Protein AF-A0A924E450-F1 (afdb_monomer_lite)

Sequence (114 aa):
NNLQAQLASVNANPQQAVDRQTKSLIATVGSIIQLPTNETPTVAEVSDAAQAKTQSNFFASAENGDKALLYVNAKQAILYRPSTNKVILQAPLTFSSQAATGSPATPGTTTTKR

Foldseek 3Di:
DPPVVVVVVCVVCVPVVVVVVQVVLCVLVCVVDPDDPVDFWDKDFCQDLVVVVVVDVQSVVPDHRWIWTQDPVQQKIWIAHPVVSDTPDIDGNDDPCPDPPDPPDDPDDDDDDD

Secondary structure (DSSP, 8-state):
--SHHHHHTTTT-HHHHHHHHHHHHHHHHHHHS---SSS--EEEE-S-HHHHHHH-GGGTT--TT-EEEEETTTTEEEEEETTTTEEEEEEE----------------------

Structure (mmCIF, N/CA/C/O backbone):
data_AF-A0A924E450-F1
#
_entry.id   AF-A0A924E450-F1
#
loop_
_atom_site.group_PDB
_atom_site.id
_atom_site.type_symbol
_atom_site.label_atom_id
_atom_site.label_alt_id
_atom_site.label_comp_id
_atom_site.label_asym_id
_atom_site.label_entity_id
_atom_site.label_seq_id
_atom_site.pdbx_PDB_ins_code
_atom_site.Cartn_x
_atom_site.Cartn_y
_atom_site.Cartn_z
_atom_site.occupancy
_atom_site.B_iso_or_equiv
_atom_site.auth_seq_id
_atom_site.auth_comp_id
_atom_site.auth_asym_id
_atom_site.auth_atom_id
_atom_site.pdbx_PDB_model_num
ATOM 1 N N . ASN A 1 1 ? -32.450 -3.395 -20.764 1.00 47.38 1 ASN A N 1
ATOM 2 C CA . ASN A 1 1 ? -31.919 -2.016 -20.716 1.00 47.38 1 ASN A CA 1
ATOM 3 C C . ASN A 1 1 ? -31.573 -1.645 -19.268 1.00 47.38 1 ASN A C 1
ATOM 5 O O . ASN A 1 1 ? -32.360 -0.964 -18.635 1.00 47.38 1 ASN A O 1
ATOM 9 N N . ASN A 1 2 ? -30.473 -2.163 -18.694 1.00 51.84 2 ASN A N 1
ATOM 10 C CA . ASN A 1 2 ? -30.153 -1.960 -17.260 1.00 51.84 2 ASN A CA 1
ATOM 11 C C . ASN A 1 2 ? -28.676 -1.611 -16.975 1.00 51.84 2 ASN A C 1
ATOM 13 O O . ASN A 1 2 ? -28.264 -1.544 -15.824 1.00 51.84 2 ASN A O 1
ATOM 17 N N . LEU A 1 3 ? -27.878 -1.382 -18.023 1.00 55.56 3 LEU A N 1
ATOM 18 C CA . LEU A 1 3 ? -26.460 -1.022 -17.901 1.00 55.56 3 LEU A CA 1
ATOM 19 C C . LEU A 1 3 ? -26.240 0.499 -17.881 1.00 55.56 3 LEU A C 1
ATOM 21 O O . LEU A 1 3 ? -25.253 0.961 -17.331 1.00 55.56 3 LEU A O 1
ATOM 25 N N . GLN A 1 4 ? -27.178 1.301 -18.396 1.00 55.97 4 GLN A N 1
ATOM 26 C CA . GLN A 1 4 ? -27.044 2.767 -18.421 1.00 55.97 4 GLN A CA 1
ATOM 27 C C . GLN A 1 4 ? -27.346 3.423 -17.058 1.00 55.97 4 GLN A C 1
ATOM 29 O O . GLN A 1 4 ? -26.735 4.432 -16.717 1.00 55.97 4 GLN A O 1
ATOM 34 N N . ALA A 1 5 ? -28.207 2.820 -16.226 1.00 54.16 5 ALA A N 1
ATOM 35 C CA . ALA A 1 5 ? -28.500 3.323 -14.875 1.00 54.16 5 ALA A CA 1
ATOM 36 C C . ALA A 1 5 ? -27.310 3.168 -13.906 1.00 54.16 5 ALA A C 1
ATOM 38 O O . ALA A 1 5 ? -27.159 3.955 -12.968 1.00 54.16 5 ALA A O 1
ATOM 39 N N . GLN A 1 6 ? -26.441 2.183 -14.161 1.00 52.91 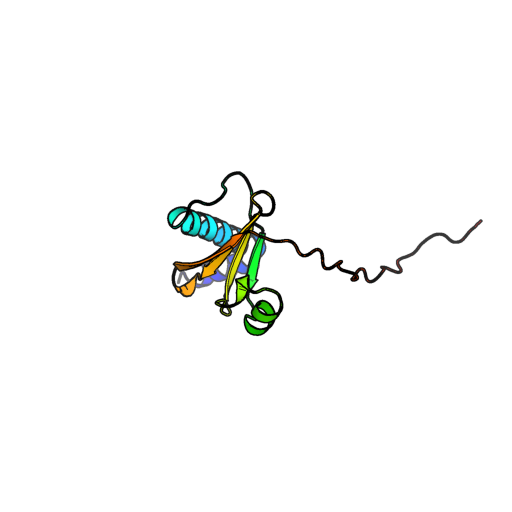6 GLN A N 1
ATOM 40 C CA . GLN A 1 6 ? -25.221 1.970 -13.384 1.00 52.91 6 GLN A CA 1
ATOM 41 C C . GLN A 1 6 ? -24.124 2.991 -13.711 1.00 52.91 6 GLN A C 1
ATOM 43 O O . GLN A 1 6 ? -23.295 3.241 -12.849 1.00 52.91 6 GLN A O 1
ATOM 48 N N . LEU A 1 7 ? -24.127 3.633 -14.889 1.00 52.31 7 LEU A N 1
ATOM 49 C CA . LEU A 1 7 ? -23.166 4.707 -15.183 1.00 52.31 7 LEU A CA 1
ATOM 50 C C . LEU A 1 7 ? -23.592 6.054 -14.575 1.00 52.31 7 LEU A C 1
ATOM 52 O O . LEU A 1 7 ? -22.756 6.781 -14.049 1.00 52.31 7 LEU A O 1
ATOM 56 N N . ALA A 1 8 ? -24.889 6.379 -14.572 1.00 52.97 8 ALA A N 1
ATOM 57 C CA . ALA A 1 8 ? -25.368 7.682 -14.095 1.00 52.97 8 ALA A CA 1
ATOM 58 C C . ALA A 1 8 ? -25.154 7.912 -12.584 1.00 52.97 8 ALA A C 1
ATOM 60 O O . ALA A 1 8 ? -24.943 9.041 -12.147 1.00 52.97 8 ALA A O 1
ATOM 61 N N . SER A 1 9 ? -25.161 6.847 -11.778 1.00 50.97 9 SER A N 1
ATOM 62 C CA . SER A 1 9 ? -24.948 6.934 -10.325 1.00 50.97 9 SER A CA 1
ATOM 63 C C . SER A 1 9 ? -23.467 6.994 -9.918 1.00 50.97 9 SER A C 1
ATOM 65 O O . SER A 1 9 ? -23.164 7.389 -8.794 1.00 50.97 9 SER A O 1
ATOM 67 N N . VAL A 1 10 ? -22.537 6.698 -10.834 1.00 54.12 10 VAL A N 1
ATOM 68 C CA . VAL A 1 10 ? -21.088 6.902 -10.633 1.00 54.12 10 VAL A CA 1
ATOM 69 C C . VAL A 1 10 ? -20.716 8.381 -10.826 1.00 54.12 10 VAL A C 1
ATOM 71 O O . VAL A 1 10 ? -19.813 8.885 -10.161 1.00 54.12 10 VAL A O 1
ATOM 74 N N . ASN A 1 11 ? -21.462 9.107 -11.666 1.00 53.09 11 ASN A N 1
ATOM 75 C CA . ASN A 1 11 ? -21.238 10.525 -11.963 1.00 53.09 11 ASN A CA 1
ATOM 76 C C . ASN A 1 11 ? -21.802 11.509 -10.922 1.00 53.09 11 ASN A C 1
ATOM 78 O O . ASN A 1 11 ? -21.390 12.666 -10.928 1.00 53.09 11 ASN A O 1
ATOM 82 N N . ALA A 1 12 ? -22.715 11.092 -10.038 1.00 55.56 12 ALA A N 1
ATOM 83 C CA . ALA A 1 12 ? -23.282 11.986 -9.021 1.00 55.56 12 ALA A CA 1
ATOM 84 C C . ALA A 1 12 ? -22.314 12.227 -7.845 1.00 55.56 12 ALA A C 1
ATOM 86 O O . ALA A 1 12 ? -22.188 13.349 -7.361 1.00 55.56 12 ALA A O 1
ATOM 87 N N . ASN A 1 13 ? -21.577 11.194 -7.420 1.00 53.16 13 ASN A N 1
ATOM 88 C CA . ASN A 1 13 ? -20.633 11.261 -6.303 1.00 53.16 13 ASN A CA 1
ATOM 89 C C . ASN A 1 13 ? -19.489 10.251 -6.531 1.00 53.16 13 ASN A C 1
ATOM 91 O O . ASN A 1 13 ? -19.535 9.152 -5.967 1.00 53.16 13 ASN A O 1
ATOM 95 N N . PRO A 1 14 ? -18.444 10.591 -7.310 1.00 58.72 14 PRO A N 1
ATOM 96 C CA . PRO A 1 14 ? -17.318 9.686 -7.570 1.00 58.72 14 PRO A CA 1
ATOM 97 C C . PRO A 1 14 ? -16.647 9.184 -6.280 1.00 58.72 14 PRO A C 1
ATOM 99 O O . PRO A 1 14 ? -16.148 8.064 -6.238 1.00 58.72 14 PRO A O 1
ATOM 102 N N . GLN A 1 15 ? -16.722 9.956 -5.190 1.00 56.41 15 GLN A N 1
ATOM 103 C CA . GLN A 1 15 ? -16.232 9.544 -3.872 1.00 56.41 15 GLN A CA 1
ATOM 104 C C . GLN A 1 15 ? -16.976 8.323 -3.310 1.00 56.41 15 GLN A C 1
ATOM 106 O O . GLN A 1 15 ? -16.337 7.396 -2.826 1.00 56.41 15 GLN A O 1
ATOM 111 N N . GLN A 1 16 ? -18.304 8.242 -3.458 1.00 59.50 16 GLN A N 1
ATOM 112 C CA . GLN A 1 16 ? -19.065 7.114 -2.905 1.00 59.50 16 GLN A CA 1
ATOM 113 C C . GLN A 1 16 ? -18.833 5.800 -3.658 1.00 59.50 16 GLN A C 1
ATOM 115 O O . GLN A 1 16 ? -18.902 4.725 -3.057 1.00 59.50 16 GLN A O 1
ATOM 120 N N . ALA A 1 17 ? -18.552 5.864 -4.962 1.00 61.97 17 ALA A N 1
ATOM 121 C CA . ALA A 1 17 ? -18.150 4.689 -5.730 1.00 61.97 17 ALA A CA 1
ATOM 122 C C . ALA A 1 17 ? -16.788 4.164 -5.242 1.00 61.97 17 ALA A C 1
ATOM 124 O O . ALA A 1 17 ? -16.651 2.973 -4.954 1.00 61.97 17 ALA A O 1
ATOM 125 N N . VAL A 1 18 ? -15.829 5.071 -5.035 1.00 65.56 18 VAL A N 1
ATOM 126 C CA . VAL A 1 18 ? -14.497 4.749 -4.507 1.00 65.56 18 VAL A CA 1
ATOM 127 C C . VAL A 1 18 ? -14.576 4.191 -3.084 1.00 65.56 18 VAL A C 1
ATOM 129 O O . VAL A 1 18 ? -13.915 3.196 -2.792 1.00 65.56 18 VAL A O 1
ATOM 132 N N . ASP A 1 19 ? -15.429 4.737 -2.215 1.00 66.44 19 ASP A N 1
ATOM 133 C CA . ASP A 1 19 ? -15.616 4.242 -0.844 1.00 66.44 19 ASP A CA 1
ATOM 134 C C . ASP A 1 19 ? -16.141 2.801 -0.808 1.00 66.44 19 ASP A C 1
ATOM 136 O O . ASP A 1 19 ? -15.658 1.967 -0.036 1.00 66.44 19 ASP A O 1
ATOM 140 N N . ARG A 1 20 ? -17.122 2.473 -1.660 1.00 68.50 20 ARG A N 1
ATOM 141 C CA . ARG A 1 20 ? -17.666 1.107 -1.751 1.00 68.50 20 ARG A CA 1
ATOM 142 C C . ARG A 1 20 ? -16.625 0.130 -2.279 1.00 68.50 20 ARG A C 1
ATOM 144 O O . ARG A 1 20 ? -16.470 -0.954 -1.715 1.00 68.50 20 ARG A O 1
ATOM 151 N N . GLN A 1 21 ? -15.891 0.524 -3.318 1.00 68.94 21 GLN A N 1
ATOM 152 C CA . GLN A 1 21 ? -14.803 -0.284 -3.864 1.00 68.94 21 GLN A CA 1
ATOM 153 C C . GLN A 1 21 ? -13.702 -0.500 -2.826 1.00 68.94 21 GLN A C 1
ATOM 155 O O . GLN A 1 21 ? -13.229 -1.621 -2.680 1.00 68.94 21 GLN A O 1
ATOM 160 N N . THR A 1 22 ? -13.359 0.530 -2.053 1.00 70.50 22 THR A N 1
ATOM 161 C CA . THR A 1 22 ? -12.331 0.469 -1.007 1.00 70.50 22 THR A CA 1
ATOM 162 C C . THR A 1 22 ? -12.745 -0.447 0.139 1.00 70.50 22 THR A C 1
ATOM 164 O O . THR A 1 22 ? -11.967 -1.311 0.535 1.00 70.50 22 THR A O 1
ATOM 167 N N . LYS A 1 23 ? -13.987 -0.343 0.633 1.00 74.56 23 LYS A N 1
ATOM 168 C CA . LYS A 1 23 ? -14.507 -1.252 1.671 1.00 74.56 23 LYS A CA 1
ATOM 169 C C . LYS A 1 23 ? -14.530 -2.703 1.207 1.00 74.56 23 LYS A C 1
ATOM 171 O O . LYS A 1 23 ? -14.116 -3.582 1.958 1.00 74.56 23 LYS A O 1
ATOM 176 N N . SER A 1 24 ? -14.974 -2.947 -0.027 1.00 76.00 24 SER A N 1
ATOM 177 C CA . SER A 1 24 ? -14.936 -4.291 -0.608 1.00 76.00 24 SER A CA 1
ATOM 178 C C . SER A 1 24 ? -13.501 -4.801 -0.713 1.00 76.00 24 SER A C 1
ATOM 180 O O . SER A 1 24 ? -13.250 -5.960 -0.414 1.00 76.00 24 SER A O 1
ATOM 182 N N . LEU A 1 25 ? -12.556 -3.937 -1.086 1.00 74.81 25 LEU A N 1
ATOM 183 C CA . LEU A 1 25 ? -11.139 -4.274 -1.153 1.00 74.81 25 LEU A CA 1
ATOM 184 C C . LEU A 1 25 ? -10.583 -4.673 0.210 1.00 74.81 25 LEU A C 1
ATOM 186 O O . LEU A 1 25 ? -9.966 -5.722 0.325 1.00 74.81 25 LEU A O 1
ATOM 190 N N . ILE A 1 26 ? -10.832 -3.869 1.243 1.00 76.38 26 ILE A N 1
ATOM 191 C CA . ILE A 1 26 ? -10.365 -4.146 2.605 1.00 76.38 26 ILE A CA 1
ATOM 192 C C . ILE A 1 26 ? -10.962 -5.463 3.114 1.00 76.38 26 ILE A C 1
ATOM 194 O O . ILE A 1 26 ? -10.239 -6.265 3.696 1.00 76.38 26 ILE A O 1
ATOM 198 N N . ALA A 1 27 ? -12.244 -5.728 2.848 1.00 80.12 27 ALA A N 1
ATOM 199 C CA . ALA A 1 27 ? -12.885 -6.990 3.220 1.00 80.12 27 ALA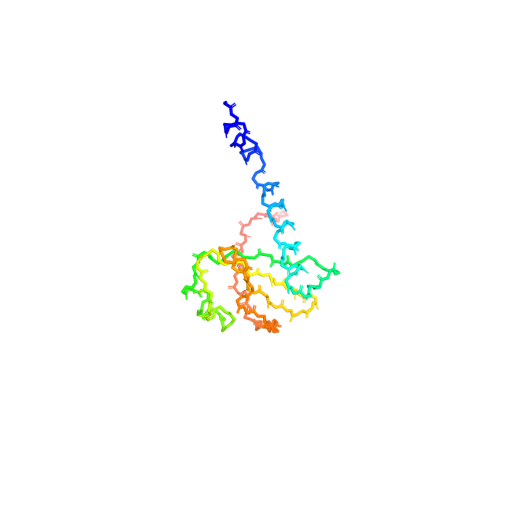 A CA 1
ATOM 200 C C . ALA A 1 27 ? -12.261 -8.197 2.496 1.00 80.12 27 ALA A C 1
ATOM 202 O O . ALA A 1 27 ? -11.978 -9.220 3.123 1.00 80.12 27 ALA A O 1
ATOM 203 N N . THR A 1 28 ? -11.991 -8.070 1.193 1.00 78.50 28 THR A N 1
ATOM 204 C CA . THR A 1 28 ? -11.337 -9.124 0.411 1.00 78.50 28 THR A CA 1
ATOM 205 C C . THR A 1 28 ? -9.915 -9.374 0.898 1.00 78.50 28 THR A C 1
ATOM 207 O O . THR A 1 28 ? -9.554 -10.514 1.164 1.00 78.50 28 THR A O 1
ATOM 210 N N . VAL A 1 29 ? -9.115 -8.322 1.079 1.00 79.12 29 VAL A N 1
ATOM 211 C CA . VAL A 1 29 ? -7.739 -8.445 1.579 1.00 79.12 29 VAL A CA 1
ATOM 212 C C . VAL A 1 29 ? -7.731 -9.014 3.001 1.00 79.12 29 VAL A C 1
ATOM 214 O O . VAL A 1 29 ? -6.928 -9.897 3.286 1.00 79.12 29 VAL A O 1
ATOM 217 N N . GLY A 1 30 ? -8.670 -8.601 3.855 1.00 79.31 30 GLY A N 1
ATOM 218 C CA . GLY A 1 30 ? -8.839 -9.117 5.217 1.00 79.31 30 GLY A CA 1
ATOM 219 C C . GLY A 1 30 ? -9.278 -10.578 5.285 1.00 79.31 30 GLY A C 1
ATOM 220 O O . GLY A 1 30 ? -9.094 -11.225 6.310 1.00 79.31 30 GLY A O 1
ATOM 221 N N . SER A 1 31 ? -9.820 -11.114 4.190 1.00 81.12 31 SER A N 1
ATOM 222 C CA . SER A 1 31 ? -10.118 -12.543 4.055 1.00 81.12 31 SER A CA 1
ATOM 223 C C . SER A 1 31 ? -8.896 -13.360 3.613 1.00 81.12 31 SER A C 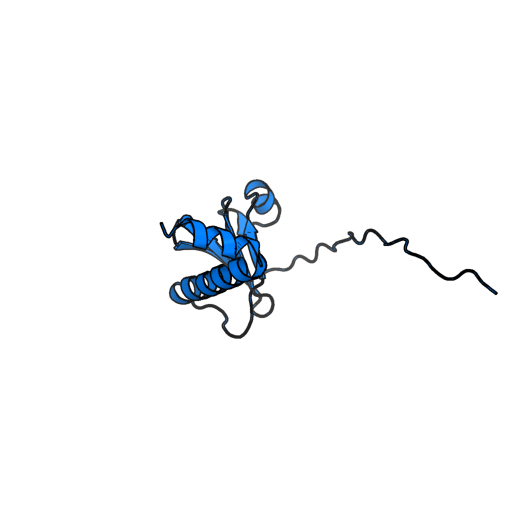1
ATOM 225 O O . SER A 1 31 ? -8.890 -14.577 3.770 1.00 81.12 31 SER A O 1
ATOM 227 N N . ILE A 1 32 ? -7.873 -12.712 3.042 1.00 79.62 32 ILE A N 1
ATOM 228 C CA . ILE A 1 32 ? -6.649 -13.357 2.534 1.00 79.62 32 ILE A CA 1
ATOM 229 C C . ILE A 1 32 ? -5.538 -13.311 3.589 1.00 79.62 32 ILE A C 1
ATOM 231 O O . ILE A 1 32 ? -4.794 -14.277 3.748 1.00 79.62 32 ILE A O 1
ATOM 235 N N . ILE A 1 33 ? -5.414 -12.189 4.300 1.00 77.31 33 ILE A N 1
ATOM 236 C CA . ILE A 1 33 ? -4.397 -11.959 5.327 1.00 77.31 33 ILE A CA 1
ATOM 237 C C . ILE A 1 33 ? -5.011 -11.276 6.545 1.00 77.31 33 ILE A C 1
ATOM 239 O O . ILE A 1 33 ? -5.990 -10.540 6.443 1.00 77.31 33 ILE A O 1
ATOM 243 N N . GLN A 1 34 ? -4.394 -11.474 7.707 1.00 77.12 34 GLN A N 1
ATOM 244 C CA . GLN A 1 34 ? -4.801 -10.778 8.919 1.00 77.12 34 GLN A CA 1
ATOM 245 C C . GLN A 1 34 ? -4.436 -9.292 8.810 1.00 77.12 34 GLN A C 1
ATOM 247 O O . GLN A 1 34 ? -3.264 -8.920 8.885 1.00 77.12 34 GLN A O 1
ATOM 252 N N . LEU A 1 35 ? -5.451 -8.450 8.617 1.00 77.00 35 LEU A N 1
ATOM 253 C CA . LEU A 1 35 ? -5.309 -6.998 8.582 1.00 77.00 35 LEU A CA 1
ATOM 254 C C . LEU A 1 35 ? -5.522 -6.385 9.973 1.00 77.00 35 LEU A C 1
ATOM 256 O O . LEU A 1 35 ? -6.353 -6.879 10.740 1.00 77.00 35 LEU A O 1
ATOM 260 N N . PRO A 1 36 ? -4.852 -5.266 10.288 1.00 74.69 36 PRO A N 1
ATOM 261 C CA . PRO A 1 36 ? -5.212 -4.439 11.431 1.00 74.69 36 PRO A CA 1
ATOM 262 C C . PRO A 1 36 ? -6.643 -3.903 11.259 1.00 74.69 36 PRO A C 1
ATOM 264 O O . PRO A 1 36 ? -6.914 -3.110 10.362 1.00 74.69 36 PRO A O 1
ATOM 267 N N . THR A 1 37 ? -7.576 -4.337 12.107 1.00 70.94 37 THR A N 1
ATOM 268 C CA . THR A 1 37 ? -8.989 -3.907 12.064 1.00 70.94 37 THR A CA 1
ATOM 269 C C . THR A 1 37 ? -9.271 -2.635 12.861 1.00 70.94 37 THR A C 1
ATOM 271 O O . THR A 1 37 ? -10.330 -2.037 12.696 1.00 70.94 37 THR A O 1
ATOM 274 N N . ASN A 1 38 ? -8.336 -2.207 13.714 1.00 73.81 38 ASN A N 1
ATOM 275 C CA . ASN A 1 38 ? -8.505 -1.036 14.581 1.00 73.81 38 ASN A CA 1
ATOM 276 C C . ASN A 1 38 ? -8.104 0.290 13.914 1.00 73.81 38 ASN A C 1
ATOM 278 O O . ASN A 1 38 ? -8.152 1.331 14.565 1.00 73.81 38 ASN A O 1
ATOM 282 N N . GLU A 1 39 ? -7.707 0.276 12.640 1.00 78.31 39 GLU A N 1
ATOM 283 C CA . GLU A 1 39 ? -7.396 1.495 11.898 1.00 78.31 39 GLU A CA 1
ATOM 284 C C . GLU A 1 39 ? -7.830 1.4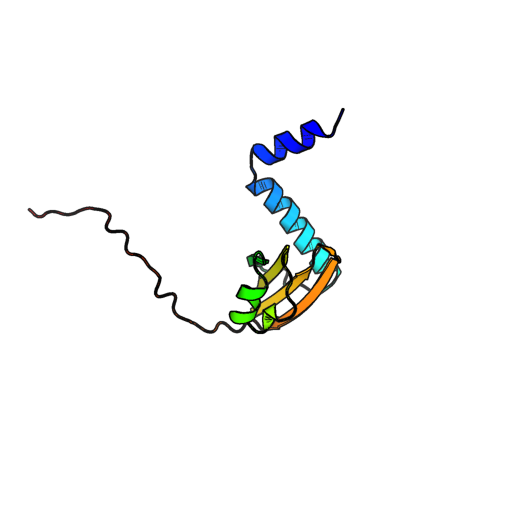07 10.432 1.00 78.31 39 GLU A C 1
ATOM 286 O O . GLU A 1 39 ? -7.919 0.331 9.840 1.00 78.31 39 GLU A O 1
ATOM 291 N N . THR A 1 40 ? -8.077 2.570 9.835 1.00 78.12 40 THR A N 1
ATOM 292 C CA . THR A 1 40 ? -8.281 2.718 8.394 1.00 78.12 40 THR A CA 1
ATOM 293 C C . THR A 1 40 ? -6.934 2.907 7.701 1.00 78.12 40 THR A C 1
ATOM 295 O O . THR A 1 40 ? -6.279 3.921 7.958 1.00 78.12 40 THR A O 1
ATOM 298 N N . PRO A 1 41 ? -6.513 1.985 6.817 1.00 83.69 41 PRO A N 1
ATOM 299 C CA . PRO A 1 41 ? -5.297 2.172 6.043 1.00 83.69 41 PRO A CA 1
ATOM 300 C C . PRO A 1 41 ? -5.461 3.307 5.035 1.00 83.69 41 PRO A C 1
ATOM 302 O O . PRO A 1 41 ? -6.538 3.512 4.469 1.00 83.69 41 PRO A O 1
ATOM 305 N N . THR A 1 42 ? -4.358 3.982 4.734 1.00 84.62 42 THR A N 1
ATOM 306 C CA . THR A 1 42 ? -4.285 4.863 3.570 1.00 84.62 42 THR A CA 1
ATOM 307 C C . THR A 1 42 ? -4.118 3.993 2.335 1.00 84.62 42 THR A C 1
ATOM 309 O O . THR A 1 42 ? -3.097 3.323 2.176 1.00 84.62 42 THR A O 1
ATOM 312 N N . VAL A 1 43 ? -5.128 3.981 1.468 1.00 85.69 43 VAL A N 1
ATOM 313 C CA . VAL A 1 43 ? -5.078 3.252 0.200 1.00 85.69 43 VAL A CA 1
ATOM 314 C C . VAL A 1 43 ? -4.543 4.180 -0.883 1.00 85.69 43 VAL A C 1
ATOM 316 O O . VAL A 1 43 ? -5.144 5.212 -1.171 1.00 85.69 43 VAL A O 1
ATOM 319 N N . ALA A 1 44 ? -3.421 3.803 -1.486 1.00 84.19 44 ALA A N 1
ATOM 320 C CA . ALA A 1 44 ? -2.831 4.484 -2.629 1.00 84.19 44 ALA A CA 1
ATOM 321 C C . ALA A 1 44 ? -2.825 3.546 -3.840 1.00 84.19 44 ALA A C 1
ATOM 323 O O . ALA A 1 44 ? -2.477 2.372 -3.726 1.00 84.19 44 ALA A O 1
ATOM 324 N N . GLU A 1 45 ? -3.215 4.054 -5.003 1.00 88.69 45 GLU A N 1
ATOM 325 C CA . GLU A 1 45 ? -3.110 3.318 -6.261 1.00 88.69 45 GLU A CA 1
ATOM 326 C C . GLU A 1 45 ? -1.776 3.625 -6.938 1.00 88.69 45 GLU A C 1
ATOM 328 O O . GLU A 1 45 ? -1.360 4.781 -7.028 1.00 88.69 45 GLU A O 1
ATOM 333 N N . VAL A 1 46 ? -1.097 2.583 -7.409 1.00 88.25 46 VAL A N 1
ATOM 334 C CA . VAL A 1 46 ? 0.156 2.703 -8.148 1.00 88.25 46 VAL A CA 1
ATOM 335 C C . VAL A 1 46 ? -0.176 3.006 -9.605 1.00 88.25 46 VAL A C 1
ATOM 337 O O . VAL A 1 46 ? -0.415 2.100 -10.399 1.00 88.25 46 VAL A O 1
ATOM 340 N N . SER A 1 47 ? -0.199 4.288 -9.967 1.00 87.56 47 SER A N 1
ATOM 341 C CA . SER A 1 47 ? -0.376 4.707 -11.367 1.00 87.56 47 SER A CA 1
ATOM 342 C C . SER A 1 47 ? 0.888 4.488 -12.204 1.00 87.56 47 SER A C 1
ATOM 344 O O . SER A 1 47 ? 0.797 4.187 -13.391 1.00 87.56 47 SER A O 1
ATOM 346 N N . ASP A 1 48 ? 2.061 4.633 -11.579 1.00 88.81 48 ASP A N 1
ATOM 347 C CA . ASP A 1 48 ? 3.370 4.456 -12.210 1.00 88.81 48 ASP A CA 1
ATOM 348 C C . ASP A 1 48 ? 4.278 3.600 -11.320 1.00 88.81 48 ASP A C 1
ATOM 350 O O . ASP A 1 48 ? 4.902 4.066 -10.361 1.00 88.81 48 ASP A O 1
ATOM 354 N N . ALA A 1 49 ? 4.344 2.313 -11.645 1.00 87.88 49 ALA A N 1
ATOM 355 C CA . ALA A 1 49 ? 5.173 1.350 -10.949 1.00 87.88 49 ALA A CA 1
ATOM 356 C C . ALA A 1 49 ? 6.670 1.610 -11.146 1.00 87.88 49 ALA A C 1
ATOM 358 O O . ALA A 1 49 ? 7.450 1.280 -10.257 1.00 87.88 49 ALA A O 1
ATOM 359 N N . ALA A 1 50 ? 7.095 2.197 -12.270 1.00 89.75 50 ALA A N 1
ATOM 360 C CA . ALA A 1 50 ? 8.505 2.499 -12.494 1.00 89.75 50 ALA A CA 1
ATOM 361 C C . ALA A 1 50 ? 8.978 3.590 -11.526 1.00 89.75 50 ALA A C 1
ATOM 363 O O . ALA A 1 50 ? 10.017 3.426 -10.892 1.00 89.75 50 ALA A O 1
ATOM 364 N N . GLN A 1 51 ? 8.178 4.644 -11.339 1.00 87.31 51 GLN A N 1
ATOM 365 C CA . GLN A 1 51 ? 8.433 5.661 -10.315 1.00 87.31 51 GLN A CA 1
ATOM 366 C C . GLN A 1 51 ? 8.282 5.097 -8.902 1.00 87.31 51 GLN A C 1
ATOM 368 O O . GLN A 1 51 ? 9.117 5.348 -8.043 1.00 87.31 51 GLN A O 1
ATOM 373 N N . ALA A 1 52 ? 7.262 4.282 -8.632 1.00 85.50 52 ALA A N 1
ATOM 374 C CA . ALA A 1 52 ? 7.086 3.713 -7.297 1.00 85.50 52 ALA A CA 1
ATOM 375 C C . ALA A 1 52 ? 8.300 2.862 -6.867 1.00 85.50 52 ALA A C 1
ATOM 377 O O . ALA A 1 52 ? 8.761 2.966 -5.728 1.00 85.50 52 ALA A O 1
ATOM 378 N N . LYS A 1 53 ? 8.870 2.081 -7.797 1.00 88.50 53 LYS A N 1
ATOM 379 C CA . LYS A 1 53 ? 10.079 1.265 -7.587 1.00 88.50 53 LYS A CA 1
ATOM 380 C C . LYS A 1 53 ? 11.303 2.082 -7.189 1.00 88.50 53 LYS A C 1
ATOM 382 O O . LYS A 1 53 ? 12.122 1.582 -6.423 1.00 88.50 53 LYS A O 1
ATOM 387 N N . THR A 1 54 ? 11.440 3.313 -7.687 1.00 85.75 54 THR A N 1
ATOM 388 C CA . THR A 1 54 ? 12.563 4.188 -7.312 1.00 85.75 54 THR A CA 1
ATOM 389 C C . THR A 1 54 ? 12.368 4.821 -5.938 1.00 85.75 54 THR A C 1
ATOM 391 O O . THR A 1 54 ? 13.350 5.083 -5.249 1.00 85.75 54 THR A O 1
ATOM 394 N N . GLN A 1 55 ? 11.116 5.027 -5.515 1.00 80.12 55 GLN A N 1
ATOM 395 C CA . GLN A 1 55 ? 10.781 5.620 -4.218 1.00 80.12 55 GLN A CA 1
ATOM 396 C C . GLN A 1 55 ? 10.973 4.640 -3.060 1.00 80.12 55 GLN A C 1
ATOM 398 O O . GLN A 1 55 ? 11.410 5.028 -1.976 1.00 80.12 55 GLN A O 1
ATOM 403 N N . SER A 1 56 ? 10.621 3.365 -3.253 1.00 80.06 56 SER A N 1
ATOM 404 C CA . SER A 1 56 ? 10.749 2.377 -2.186 1.00 80.06 56 SER A CA 1
ATOM 405 C C . SER A 1 56 ? 10.938 0.959 -2.705 1.00 80.06 56 SER A C 1
ATOM 407 O O . SER A 1 56 ? 10.243 0.511 -3.617 1.00 80.06 56 SER A O 1
ATOM 409 N N . ASN A 1 57 ? 11.800 0.202 -2.021 1.00 83.69 57 ASN A N 1
ATOM 410 C CA . ASN A 1 57 ? 12.011 -1.223 -2.283 1.00 83.69 57 ASN A CA 1
ATOM 411 C C . ASN A 1 57 ? 10.731 -2.055 -2.073 1.00 83.69 57 ASN A C 1
ATOM 413 O O . ASN A 1 57 ? 10.595 -3.146 -2.618 1.00 83.69 57 ASN A O 1
ATOM 417 N N . PHE A 1 58 ? 9.763 -1.524 -1.320 1.00 84.94 58 PHE A N 1
ATOM 418 C CA . PHE A 1 58 ? 8.434 -2.113 -1.187 1.00 84.94 58 PHE A CA 1
ATOM 419 C C . PHE A 1 58 ? 7.704 -2.247 -2.535 1.00 84.94 58 PHE A C 1
ATOM 421 O O . PHE A 1 58 ? 6.995 -3.221 -2.776 1.00 84.94 58 PHE A O 1
ATOM 428 N N . PHE A 1 59 ? 7.921 -1.307 -3.454 1.00 88.00 59 PHE A N 1
ATOM 429 C CA . PHE A 1 59 ? 7.300 -1.331 -4.773 1.00 88.00 59 PHE A CA 1
ATOM 430 C C . PHE A 1 59 ? 8.117 -2.105 -5.811 1.00 88.00 59 PHE A C 1
ATOM 432 O O . PHE A 1 59 ? 7.730 -2.124 -6.974 1.00 88.00 59 PHE A O 1
ATOM 439 N N . ALA A 1 60 ? 9.206 -2.788 -5.430 1.00 88.00 60 ALA A N 1
ATOM 440 C CA . ALA A 1 60 ? 10.057 -3.546 -6.357 1.00 88.00 60 ALA A CA 1
ATOM 441 C C . ALA A 1 60 ? 9.253 -4.495 -7.273 1.00 88.00 60 ALA A C 1
ATOM 443 O O . ALA A 1 60 ? 9.512 -4.579 -8.476 1.00 88.00 60 ALA A O 1
ATOM 444 N N . SER A 1 61 ? 8.228 -5.149 -6.712 1.00 88.25 61 SER A N 1
ATOM 445 C CA . SER A 1 61 ? 7.317 -6.062 -7.425 1.00 88.25 61 SER A CA 1
ATOM 446 C C . SER A 1 61 ? 5.968 -5.433 -7.804 1.00 88.25 61 SER A C 1
ATOM 448 O O . SER A 1 61 ? 5.064 -6.147 -8.236 1.00 88.25 61 SER A O 1
ATOM 450 N N . ALA A 1 62 ? 5.812 -4.118 -7.632 1.00 89.94 62 ALA A N 1
ATOM 451 C CA . ALA A 1 62 ? 4.580 -3.417 -7.965 1.00 89.94 62 ALA A CA 1
ATOM 452 C C . ALA A 1 62 ? 4.384 -3.283 -9.477 1.00 89.94 62 ALA A C 1
ATOM 454 O O . ALA A 1 62 ? 5.344 -3.176 -10.252 1.00 89.94 62 ALA A O 1
ATOM 455 N N . GLU A 1 63 ? 3.116 -3.264 -9.862 1.00 91.56 63 GLU A N 1
ATOM 456 C CA . GLU A 1 63 ? 2.617 -3.062 -11.217 1.00 91.56 63 GLU A CA 1
ATOM 457 C C . GLU A 1 63 ? 1.575 -1.936 -11.243 1.00 91.56 63 GLU A C 1
ATOM 459 O O . GLU A 1 63 ? 1.006 -1.558 -10.217 1.00 91.56 63 GLU A O 1
ATOM 464 N N . ASN A 1 64 ? 1.335 -1.378 -12.431 1.00 90.88 64 ASN A N 1
ATOM 465 C CA . ASN A 1 64 ? 0.343 -0.320 -12.604 1.00 90.88 64 ASN A CA 1
ATOM 466 C C . ASN A 1 64 ? -1.058 -0.861 -12.281 1.00 90.88 64 ASN A C 1
ATOM 468 O O . ASN A 1 64 ? -1.468 -1.894 -12.810 1.00 90.88 64 ASN A O 1
ATOM 472 N N . GLY A 1 65 ? -1.791 -0.151 -11.425 1.00 87.12 65 GLY A N 1
ATOM 473 C CA . GLY A 1 65 ? -3.093 -0.573 -10.907 1.00 87.12 65 GLY A CA 1
ATOM 474 C C . GLY A 1 65 ? -3.026 -1.410 -9.623 1.00 87.12 65 GLY A C 1
ATOM 475 O O . GLY A 1 65 ? -4.077 -1.771 -9.083 1.00 87.12 65 GLY A O 1
ATOM 476 N N . ASP A 1 66 ? -1.829 -1.696 -9.094 1.00 90.75 66 ASP A N 1
ATOM 477 C CA . ASP A 1 66 ? -1.695 -2.262 -7.750 1.00 90.75 66 ASP A CA 1
ATOM 478 C C . ASP A 1 66 ? -2.163 -1.245 -6.697 1.00 90.75 66 ASP A C 1
ATOM 480 O O . ASP A 1 66 ? -2.002 -0.030 -6.835 1.00 90.75 66 ASP A O 1
ATOM 484 N N . LYS A 1 67 ? -2.754 -1.748 -5.615 1.00 89.38 67 LYS A N 1
ATOM 485 C CA . LYS A 1 67 ? -3.254 -0.946 -4.499 1.00 89.38 67 LYS A CA 1
ATOM 486 C C . LYS A 1 67 ? -2.381 -1.186 -3.280 1.00 89.38 67 LYS A C 1
ATOM 488 O O . LYS A 1 67 ? -2.305 -2.296 -2.762 1.00 89.38 67 LYS A O 1
ATOM 493 N N . ALA A 1 68 ? -1.723 -0.136 -2.819 1.00 88.81 68 ALA A N 1
ATOM 494 C CA . ALA A 1 68 ? -0.937 -0.138 -1.602 1.00 88.81 68 ALA A CA 1
ATOM 495 C C . ALA A 1 68 ? -1.813 0.299 -0.426 1.00 88.81 68 ALA A C 1
ATOM 497 O O . ALA A 1 68 ? -2.366 1.394 -0.430 1.00 88.81 68 ALA A O 1
ATOM 498 N N . LEU A 1 69 ? -1.934 -0.557 0.582 1.00 87.88 69 LEU A N 1
ATOM 499 C CA . LEU A 1 69 ? -2.576 -0.260 1.853 1.00 87.88 69 LEU A CA 1
ATOM 500 C C . LEU A 1 69 ? -1.484 0.049 2.877 1.00 87.88 69 LEU A C 1
ATOM 502 O O . LEU A 1 69 ? -0.664 -0.813 3.202 1.00 87.88 69 LEU A O 1
ATOM 506 N N . LEU A 1 70 ? -1.464 1.284 3.368 1.00 87.31 70 LEU A N 1
ATOM 507 C CA . LEU A 1 70 ? -0.495 1.756 4.349 1.00 87.31 70 LEU A CA 1
ATOM 508 C C . LEU A 1 70 ? -1.168 1.901 5.714 1.00 87.31 70 LEU A C 1
ATOM 510 O O . LEU A 1 70 ? -2.053 2.734 5.898 1.00 87.31 70 LEU A O 1
ATOM 514 N N . TYR A 1 71 ? -0.711 1.110 6.676 1.00 87.12 71 TYR A N 1
ATOM 515 C CA . TYR A 1 71 ? -1.159 1.113 8.062 1.00 87.12 71 TYR A CA 1
ATOM 516 C C . TYR A 1 71 ? -0.172 1.902 8.916 1.00 87.12 71 TYR A C 1
ATOM 518 O O . TYR A 1 71 ? 0.914 1.418 9.246 1.00 87.12 71 TYR A O 1
ATOM 526 N N . VAL A 1 72 ? -0.524 3.143 9.244 1.00 84.44 72 VAL A N 1
ATOM 527 C CA . VAL A 1 72 ? 0.380 4.072 9.934 1.00 84.44 72 VAL A CA 1
ATOM 528 C C . VAL A 1 72 ? 0.521 3.712 11.413 1.00 84.44 72 VAL A C 1
ATOM 530 O O . VAL A 1 72 ? 1.634 3.774 11.938 1.00 84.44 72 VAL A O 1
ATOM 533 N N . ASN A 1 73 ? -0.557 3.277 12.076 1.00 84.00 73 ASN A N 1
ATOM 534 C CA . ASN A 1 73 ? -0.504 2.904 13.490 1.00 84.00 73 ASN A CA 1
ATOM 535 C C . ASN A 1 73 ? 0.187 1.549 13.683 1.00 84.00 73 ASN A C 1
ATOM 537 O O . ASN A 1 73 ? 1.063 1.428 14.539 1.00 84.00 73 ASN A O 1
ATOM 541 N N . ALA A 1 74 ? -0.139 0.550 12.855 1.00 85.19 74 ALA A N 1
ATOM 542 C CA . ALA A 1 74 ? 0.513 -0.759 12.884 1.00 85.19 74 ALA A CA 1
ATOM 543 C C . ALA A 1 74 ? 1.923 -0.752 12.266 1.00 85.19 74 ALA A C 1
ATOM 545 O O . ALA A 1 74 ? 2.668 -1.714 12.444 1.00 85.19 74 ALA A O 1
ATOM 546 N N . LYS A 1 75 ? 2.304 0.318 11.550 1.00 87.19 75 LYS A N 1
ATOM 547 C CA . LYS A 1 75 ? 3.557 0.433 10.784 1.00 87.19 75 LYS A CA 1
ATOM 548 C C . LYS A 1 75 ? 3.733 -0.732 9.806 1.00 87.19 75 LYS A C 1
ATOM 550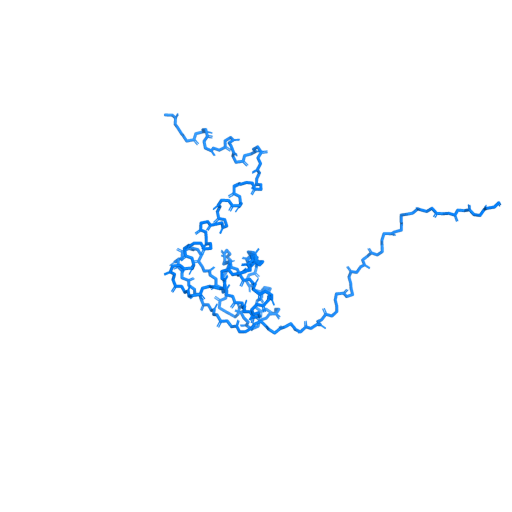 O O . LYS A 1 75 ? 4.789 -1.362 9.748 1.00 87.19 75 LYS A O 1
ATOM 555 N N . GLN A 1 76 ? 2.702 -1.009 9.014 1.00 86.94 76 GLN A N 1
ATOM 556 C CA . GLN A 1 76 ? 2.703 -2.083 8.017 1.00 86.94 76 GLN A CA 1
ATOM 557 C C . GLN A 1 76 ? 2.256 -1.575 6.646 1.00 86.94 76 GLN A C 1
ATOM 559 O O . GLN A 1 76 ? 1.271 -0.856 6.532 1.00 86.94 76 GLN A O 1
ATOM 564 N N . ALA A 1 77 ? 2.963 -1.969 5.592 1.00 88.25 77 ALA A N 1
ATOM 565 C CA . ALA A 1 77 ? 2.566 -1.730 4.211 1.00 88.25 77 ALA A CA 1
ATOM 566 C C . ALA A 1 77 ? 2.216 -3.055 3.550 1.00 88.25 77 ALA A C 1
ATOM 568 O O . ALA A 1 77 ? 2.938 -4.047 3.682 1.00 88.25 77 ALA A O 1
ATOM 569 N N . ILE A 1 78 ? 1.105 -3.054 2.824 1.00 89.38 78 ILE A N 1
ATOM 570 C CA . ILE A 1 78 ? 0.579 -4.220 2.126 1.00 89.38 78 ILE A CA 1
ATOM 571 C C . ILE A 1 78 ? 0.295 -3.824 0.684 1.00 89.38 78 ILE A C 1
ATOM 573 O O . ILE A 1 78 ? -0.446 -2.884 0.419 1.00 89.38 78 ILE A O 1
ATOM 577 N N . LEU A 1 79 ? 0.911 -4.533 -0.254 1.00 90.25 79 LEU A N 1
ATOM 578 C CA . LEU A 1 79 ? 0.757 -4.319 -1.680 1.00 90.25 79 LEU A CA 1
ATOM 579 C C . LEU A 1 79 ? -0.194 -5.384 -2.193 1.00 90.25 79 LEU A C 1
ATOM 581 O O . LEU A 1 79 ? 0.117 -6.575 -2.161 1.00 90.25 79 LEU A O 1
ATOM 585 N N . TYR A 1 80 ? -1.358 -4.955 -2.650 1.00 90.81 80 TYR A N 1
ATOM 586 C CA . TYR A 1 80 ? -2.405 -5.833 -3.125 1.00 90.81 80 TYR A CA 1
ATOM 587 C C . TYR A 1 80 ? -2.684 -5.595 -4.603 1.00 90.81 80 TYR A C 1
ATOM 589 O O . TYR A 1 80 ? -2.919 -4.469 -5.036 1.00 90.81 80 TYR A O 1
ATOM 597 N N . ARG A 1 81 ? -2.728 -6.683 -5.367 1.00 91.19 81 ARG A N 1
ATOM 598 C CA . ARG A 1 81 ? -3.073 -6.668 -6.782 1.00 91.19 81 ARG A CA 1
ATOM 599 C C . ARG A 1 81 ? -4.535 -7.057 -6.966 1.00 91.19 81 ARG A C 1
ATOM 601 O O . ARG A 1 81 ? -4.856 -8.245 -6.842 1.00 91.19 81 ARG A O 1
ATOM 608 N N . PRO A 1 82 ? -5.423 -6.108 -7.308 1.00 84.81 82 PRO A N 1
ATOM 609 C CA . PRO A 1 82 ? -6.830 -6.414 -7.544 1.00 84.81 82 PRO A CA 1
ATOM 610 C C . PRO A 1 82 ? -7.025 -7.335 -8.755 1.00 84.81 82 PRO A C 1
ATOM 612 O O . PRO A 1 82 ? -7.889 -8.202 -8.709 1.00 84.81 82 PRO A O 1
ATOM 615 N N . SER A 1 83 ? -6.183 -7.222 -9.789 1.00 86.25 83 SER A N 1
ATOM 616 C CA . SER A 1 83 ? -6.291 -8.013 -11.026 1.00 86.25 83 SER A CA 1
ATOM 617 C C . SER A 1 83 ? -6.154 -9.521 -10.807 1.00 86.25 83 SER A C 1
ATOM 619 O O . SER A 1 83 ? -6.798 -10.309 -11.489 1.00 86.25 83 SER A O 1
ATOM 621 N N . THR A 1 84 ? -5.320 -9.933 -9.850 1.00 87.44 84 THR A N 1
ATOM 622 C CA . THR A 1 84 ? -5.099 -11.347 -9.507 1.00 87.44 84 THR A CA 1
ATOM 623 C C . THR A 1 84 ? -5.663 -11.716 -8.142 1.00 87.44 84 THR A C 1
ATOM 625 O O . THR A 1 84 ? -5.497 -12.855 -7.715 1.00 87.44 84 THR A O 1
ATOM 628 N N . ASN A 1 85 ? -6.281 -10.758 -7.445 1.00 84.81 85 ASN A N 1
ATOM 629 C CA . ASN A 1 85 ? -6.805 -10.907 -6.093 1.00 84.81 85 ASN A CA 1
ATOM 630 C C . ASN A 1 85 ? -5.761 -11.465 -5.102 1.00 84.81 85 ASN A C 1
ATOM 632 O O . ASN A 1 85 ? -6.045 -12.381 -4.330 1.00 84.81 85 ASN A O 1
ATOM 636 N N . LYS A 1 86 ? -4.520 -10.956 -5.167 1.00 85.75 86 LYS A N 1
ATOM 637 C CA . LYS A 1 86 ? -3.373 -11.465 -4.390 1.00 85.75 86 LYS A CA 1
ATOM 638 C C . LYS A 1 86 ? -2.621 -10.350 -3.682 1.00 85.75 86 LYS A C 1
ATOM 640 O O . LYS A 1 86 ? -2.454 -9.260 -4.223 1.00 85.75 86 LYS A O 1
ATOM 645 N N . VAL A 1 87 ? -2.111 -10.664 -2.495 1.00 88.56 87 VAL A N 1
ATOM 646 C CA . VAL A 1 87 ? -1.117 -9.836 -1.808 1.00 88.56 87 VAL A CA 1
ATOM 647 C C . VAL A 1 87 ? 0.242 -10.130 -2.431 1.00 88.56 87 VAL A C 1
ATOM 649 O O . VAL A 1 87 ? 0.703 -11.267 -2.415 1.00 88.56 87 VAL A O 1
ATOM 652 N N . ILE A 1 88 ? 0.845 -9.107 -3.026 1.00 90.38 88 ILE A N 1
ATOM 653 C CA . ILE A 1 88 ? 2.138 -9.189 -3.706 1.00 90.38 88 ILE A CA 1
ATOM 654 C C . ILE A 1 88 ? 3.271 -9.107 -2.691 1.00 90.38 88 ILE A C 1
ATOM 656 O O . ILE A 1 88 ? 4.235 -9.862 -2.772 1.00 90.38 88 ILE A O 1
ATOM 660 N N . LEU A 1 89 ? 3.149 -8.193 -1.727 1.00 88.75 89 LEU A N 1
ATOM 661 C CA . LEU A 1 89 ? 4.169 -7.978 -0.714 1.00 88.75 89 LEU A CA 1
ATOM 662 C C . LEU A 1 89 ? 3.552 -7.413 0.563 1.00 88.75 89 LEU A C 1
ATOM 664 O O . LEU A 1 89 ? 2.697 -6.533 0.512 1.00 88.75 89 LEU A O 1
ATOM 668 N N . GLN A 1 90 ? 4.029 -7.883 1.709 1.00 87.94 90 GLN A N 1
ATOM 669 C CA . GLN A 1 90 ? 3.751 -7.296 3.014 1.00 87.94 90 GLN A CA 1
ATOM 670 C C . GLN A 1 90 ? 5.085 -6.994 3.689 1.00 87.94 90 GLN A C 1
ATOM 672 O O . GLN A 1 90 ? 5.930 -7.879 3.812 1.00 87.94 90 GLN A O 1
ATOM 677 N N . ALA A 1 91 ? 5.282 -5.747 4.109 1.00 86.31 91 ALA A N 1
ATOM 678 C CA . ALA A 1 91 ? 6.523 -5.309 4.735 1.00 86.31 91 ALA A CA 1
ATOM 679 C C . ALA A 1 91 ? 6.255 -4.322 5.882 1.00 86.31 91 ALA A C 1
ATOM 681 O O . ALA A 1 91 ? 5.212 -3.661 5.900 1.00 86.31 91 ALA A O 1
ATOM 682 N N . PRO A 1 92 ? 7.188 -4.182 6.839 1.00 86.25 92 PRO A N 1
ATOM 683 C CA . PRO A 1 92 ? 7.133 -3.105 7.819 1.00 86.25 92 PRO A CA 1
ATOM 684 C C . PRO A 1 92 ? 7.212 -1.744 7.112 1.00 86.25 92 PRO A C 1
ATOM 686 O O . PRO A 1 92 ? 8.065 -1.546 6.246 1.00 86.25 92 PRO A O 1
ATOM 689 N N . LEU A 1 93 ? 6.354 -0.795 7.490 1.00 81.88 93 LEU A N 1
ATOM 690 C CA . LEU A 1 93 ? 6.484 0.596 7.060 1.00 81.88 93 LEU A CA 1
ATOM 691 C C . LEU A 1 93 ? 7.620 1.255 7.830 1.00 81.88 93 LEU A C 1
ATOM 693 O O . LEU A 1 93 ? 7.512 1.522 9.028 1.00 81.88 93 LEU A O 1
ATOM 697 N N . THR A 1 94 ? 8.694 1.563 7.117 1.00 71.06 94 THR A N 1
ATOM 698 C CA . THR A 1 94 ? 9.743 2.454 7.593 1.00 71.06 94 THR A CA 1
ATOM 699 C C . THR A 1 94 ? 9.516 3.828 6.979 1.00 71.06 94 THR A C 1
ATOM 701 O O . THR A 1 94 ? 9.672 4.041 5.780 1.00 71.06 94 THR A O 1
ATOM 704 N N . PHE A 1 95 ? 9.111 4.787 7.807 1.00 63.97 95 PHE A N 1
ATOM 705 C CA . PHE A 1 95 ? 9.073 6.182 7.392 1.00 63.97 95 PHE A CA 1
ATOM 706 C C . PHE A 1 95 ? 10.512 6.698 7.389 1.00 63.97 95 PHE A C 1
ATOM 708 O O . PHE A 1 95 ? 11.046 7.059 8.437 1.00 63.97 95 PHE A O 1
ATOM 715 N N . SER A 1 96 ? 11.167 6.724 6.229 1.00 54.03 96 SER A N 1
ATOM 716 C CA . SER A 1 96 ? 12.266 7.663 6.042 1.00 54.03 96 SER A CA 1
ATOM 717 C C . SER A 1 96 ? 11.618 9.040 5.983 1.00 54.03 96 SER A C 1
ATOM 719 O O . SER A 1 96 ? 10.889 9.365 5.050 1.00 54.03 96 SER A O 1
ATOM 721 N N . SER A 1 97 ? 11.810 9.837 7.032 1.00 47.41 97 SER A N 1
ATOM 722 C CA . SER A 1 97 ? 11.411 11.239 7.056 1.00 47.41 97 SER A CA 1
ATOM 723 C C . SER A 1 97 ? 12.261 12.005 6.042 1.00 47.41 97 SER A C 1
ATOM 725 O O . SER A 1 97 ? 13.184 12.732 6.407 1.00 47.41 97 SER A O 1
ATOM 727 N N . GLN A 1 98 ? 12.002 11.818 4.752 1.00 45.38 98 GLN A N 1
ATOM 728 C CA . GLN A 1 98 ? 12.442 12.775 3.763 1.00 45.38 98 GLN A CA 1
ATOM 729 C C . GLN A 1 98 ? 11.481 13.944 3.925 1.00 45.38 98 GLN A C 1
ATOM 731 O O . GLN A 1 98 ? 10.313 13.867 3.547 1.00 45.38 98 GLN A O 1
ATOM 736 N N . ALA A 1 99 ? 11.953 14.955 4.656 1.00 41.72 99 ALA A N 1
ATOM 737 C CA . ALA A 1 99 ? 11.240 16.194 4.877 1.00 41.72 99 ALA A CA 1
ATOM 738 C C . ALA A 1 99 ? 10.629 16.637 3.547 1.00 41.72 99 ALA A C 1
ATOM 740 O O . ALA A 1 99 ? 11.346 16.890 2.581 1.00 41.72 99 ALA A O 1
ATOM 741 N N . ALA A 1 100 ? 9.302 16.711 3.499 1.00 43.31 100 ALA A N 1
ATOM 742 C CA . ALA A 1 100 ? 8.610 17.428 2.452 1.00 43.31 100 ALA A CA 1
ATOM 743 C C . ALA A 1 100 ? 8.963 18.917 2.604 1.00 43.31 100 ALA A C 1
ATOM 745 O O . ALA A 1 100 ? 8.202 19.704 3.160 1.00 43.31 100 ALA A O 1
ATOM 746 N N . THR A 1 101 ? 10.139 19.328 2.129 1.00 39.41 101 THR A N 1
ATOM 747 C CA . THR A 1 101 ? 10.386 20.710 1.715 1.00 39.41 101 THR A CA 1
ATOM 748 C C . THR A 1 101 ? 9.592 20.933 0.439 1.00 39.41 101 THR A C 1
ATOM 750 O O . THR A 1 101 ? 10.100 20.845 -0.673 1.00 39.41 101 THR A O 1
ATOM 753 N N . GLY A 1 102 ? 8.295 21.131 0.637 1.00 45.50 102 GLY A N 1
ATOM 754 C CA . GLY A 1 102 ? 7.300 21.296 -0.406 1.00 45.50 102 GLY A CA 1
ATOM 755 C C . GLY A 1 102 ? 6.045 21.958 0.142 1.00 45.50 102 GLY A C 1
ATOM 756 O O . GLY A 1 102 ? 4.946 21.589 -0.246 1.00 45.50 102 GLY A O 1
ATOM 757 N N . SER A 1 103 ? 6.209 22.926 1.047 1.00 49.16 103 SER A N 1
ATOM 758 C CA . SER A 1 103 ? 5.260 24.032 1.148 1.00 49.16 103 SER A CA 1
ATOM 759 C C . SER A 1 103 ? 5.650 25.055 0.080 1.00 49.16 103 SER A C 1
ATOM 761 O O . SER A 1 103 ? 6.579 25.829 0.317 1.00 49.16 103 SER A O 1
ATOM 763 N N . PRO A 1 104 ? 4.987 25.130 -1.086 1.00 47.50 104 PRO A N 1
ATOM 764 C CA . PRO A 1 104 ? 4.853 26.419 -1.726 1.00 47.50 104 PRO A CA 1
ATOM 765 C C . PRO A 1 104 ? 3.978 27.253 -0.794 1.00 47.50 104 PRO A C 1
ATOM 767 O O . PRO A 1 104 ? 2.806 26.960 -0.564 1.00 47.50 104 PRO A O 1
ATOM 770 N N . ALA A 1 105 ? 4.610 28.249 -0.182 1.00 50.88 105 ALA A N 1
ATOM 771 C CA . ALA A 1 105 ? 3.937 29.326 0.507 1.00 50.88 105 ALA A CA 1
ATOM 772 C C . ALA A 1 105 ? 2.744 29.806 -0.327 1.00 50.88 105 ALA A C 1
ATOM 774 O O . ALA A 1 105 ? 2.898 30.109 -1.507 1.00 50.88 105 ALA A O 1
ATOM 775 N N . THR A 1 106 ? 1.578 29.918 0.296 1.00 44.81 106 THR A N 1
ATOM 776 C CA . THR A 1 106 ? 0.521 30.802 -0.184 1.00 44.81 106 THR A CA 1
ATOM 777 C C . THR A 1 106 ? 0.968 32.236 0.126 1.00 44.81 106 THR A C 1
ATOM 779 O O . THR A 1 106 ? 1.015 32.589 1.306 1.00 44.81 106 THR A O 1
ATOM 782 N N . PRO A 1 107 ? 1.280 33.115 -0.847 1.00 56.66 107 PRO A N 1
ATOM 783 C CA . PRO A 1 107 ? 1.294 34.549 -0.606 1.00 56.66 107 PRO A CA 1
ATOM 784 C C . PRO A 1 107 ? -0.158 35.015 -0.756 1.00 56.66 107 PRO A C 1
ATOM 786 O O . PRO A 1 107 ? -0.585 35.459 -1.817 1.00 56.66 107 PRO A O 1
ATOM 789 N N . GLY A 1 108 ? -0.948 34.814 0.297 1.00 54.78 108 GLY A N 1
ATOM 790 C CA . GLY A 1 108 ? -2.362 35.178 0.353 1.00 54.78 108 GLY A CA 1
ATOM 791 C C . GLY A 1 108 ? -2.651 36.095 1.535 1.00 54.78 108 GLY A C 1
ATOM 792 O O . GLY A 1 108 ? -3.113 35.631 2.565 1.00 54.78 108 GLY A O 1
ATOM 793 N N . THR A 1 109 ? -2.350 37.381 1.342 1.00 49.28 109 THR A N 1
ATOM 794 C CA . THR A 1 109 ? -3.097 38.560 1.828 1.00 49.28 109 THR A CA 1
ATOM 795 C C . THR A 1 109 ? -3.396 38.713 3.332 1.00 49.28 109 THR A C 1
ATOM 797 O O . THR A 1 109 ? -4.251 38.027 3.883 1.00 49.28 109 THR A O 1
ATOM 800 N N . THR A 1 110 ? -2.821 39.772 3.933 1.00 44.19 110 THR A N 1
ATOM 801 C CA . THR A 1 110 ? -3.478 40.815 4.776 1.00 44.19 110 THR A CA 1
ATOM 802 C C . THR A 1 110 ? -2.621 41.202 5.985 1.00 44.19 110 THR A C 1
ATOM 804 O O . THR A 1 110 ? -2.472 40.418 6.916 1.00 44.19 110 THR A O 1
ATOM 807 N N . THR A 1 111 ? -2.096 42.435 5.994 1.00 48.62 111 THR A N 1
ATOM 808 C CA . THR A 1 111 ? -2.208 43.425 7.095 1.00 48.62 111 THR A CA 1
ATOM 809 C C . THR A 1 111 ? -1.253 44.584 6.794 1.00 48.62 111 THR A C 1
ATOM 811 O O . THR A 1 111 ? -0.100 44.607 7.226 1.00 48.62 111 THR A O 1
ATOM 814 N N . THR A 1 112 ? -1.738 45.559 6.023 1.00 55.44 112 THR A N 1
ATOM 815 C CA . THR A 1 112 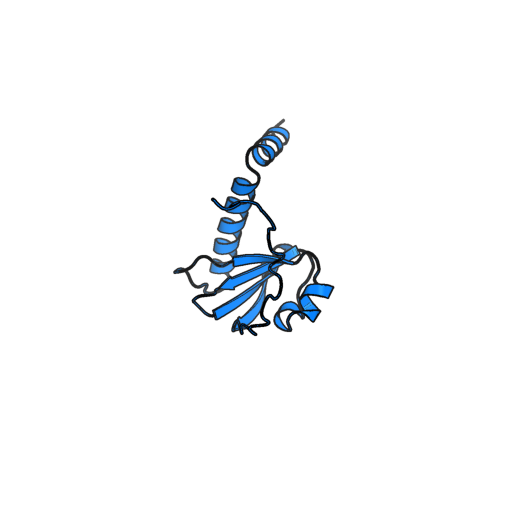? -1.122 46.887 5.972 1.00 55.44 112 THR A CA 1
ATOM 816 C C . THR A 1 112 ? -1.508 47.642 7.238 1.00 55.44 112 THR A C 1
ATOM 818 O O . THR A 1 112 ? -2.674 47.718 7.618 1.00 55.44 112 THR A O 1
ATOM 821 N N . LYS A 1 113 ? -0.456 48.137 7.888 1.00 58.41 113 LYS A N 1
ATOM 822 C CA . LYS A 1 113 ? -0.388 49.008 9.059 1.00 58.41 113 LYS A CA 1
ATOM 823 C C . LYS A 1 113 ? -1.346 50.209 9.010 1.00 58.41 113 LYS A C 1
ATOM 825 O O . LYS A 1 113 ? -1.450 50.848 7.973 1.00 58.41 113 LYS A O 1
ATOM 830 N N . ARG A 1 114 ? -1.897 50.490 10.200 1.00 57.53 114 ARG A N 1
ATOM 831 C CA . ARG A 1 114 ? -1.955 51.778 10.929 1.00 57.53 114 ARG A CA 1
ATOM 832 C C . ARG A 1 114 ? -2.148 53.063 10.134 1.00 57.53 114 ARG A C 1
ATOM 834 O O . ARG A 1 114 ? -1.207 53.423 9.399 1.00 57.53 114 ARG A O 1
#

pLDDT: mean 73.15, std 15.93, range [39.41, 91.56]

Radius of gyration: 19.07 Å; chains: 1; bounding box: 44×65×35 Å